Protein AF-A0A1E2RZ45-F1 (afdb_monomer)

Foldseek 3Di:
DDDPDAQKFKFKDWLDDDDDLVVVCVQAAAPVLSVVLVPDPHSSLSVQQLVRQLRRVCSRVVCGPVDRNHPPPPVVQWADPDPAWTDHDQKTKGWDDDPTMIMIMIIGDDPDPPPQVCVVVVVPDDPVVCVVPPDDPPRPPPPPPPDPPDD

Sequence (151 aa):
MLSTFGPCGIDIETHRLNRPLASALLRSMTADEQREIERASDPYTAFINRWVLKEAYSKVSGLGLAEPFGELCTKREIEWRNDEFGHLRKVNIWRRNSPDHAIAMCATGWPGAQWCRGAEELSQTRLGDLAVSGFEFVGAFAAAEPQRATA

pLDDT: mean 70.42, std 23.01, range [29.39, 95.56]

Nearest PDB structures (foldseek):
  2wat-assembly2_E  TM=7.165E-01  e=6.469E-06  Saccharomyces cerevisiae
  5vcb-assembly3_O  TM=6.706E-01  e=5.932E-05  Escherichia coli K-12
  5xu7-assembly1_C  TM=6.453E-01  e=1.439E-04  Escherichia coli K-12
  5xum-assembly1_A  TM=6.831E-01  e=9.617E-04  Thermotoga maritima MSB8
  7e2d-assembly1_D  TM=3.853E-01  e=2.175E+00  Saccharomyces cerevisiae S288C

Organism: NCBI:txid1177755

Structure (mmCIF, N/CA/C/O backbone):
data_AF-A0A1E2RZ45-F1
#
_entry.id   AF-A0A1E2RZ45-F1
#
loop_
_atom_site.group_PDB
_atom_site.id
_atom_site.type_symbol
_atom_site.label_atom_id
_atom_site.label_alt_id
_atom_site.label_comp_id
_atom_site.label_asym_id
_atom_site.label_entity_id
_atom_site.label_seq_id
_atom_site.pdbx_PDB_ins_code
_atom_site.Cartn_x
_atom_site.Cartn_y
_atom_site.Cartn_z
_atom_site.occupancy
_atom_site.B_iso_or_equiv
_atom_site.auth_seq_id
_atom_site.auth_comp_id
_atom_site.auth_asym_id
_atom_site.auth_atom_id
_atom_site.pdbx_PDB_model_num
ATOM 1 N N . MET A 1 1 ? 2.285 -2.655 -34.121 1.00 32.97 1 MET A N 1
ATOM 2 C CA . MET A 1 1 ? 3.558 -2.609 -33.371 1.00 32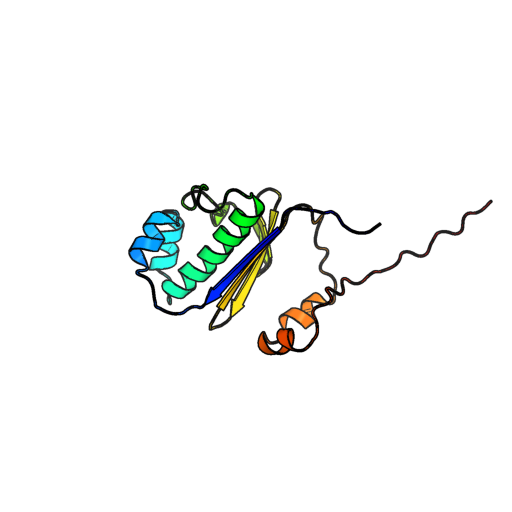.97 1 MET A CA 1
ATOM 3 C C . MET A 1 1 ? 3.203 -2.826 -31.906 1.00 32.97 1 MET A C 1
ATOM 5 O O . MET A 1 1 ? 2.493 -1.998 -31.353 1.00 32.97 1 MET A O 1
ATOM 9 N N . LEU A 1 2 ? 3.536 -3.995 -31.354 1.00 42.03 2 LEU A N 1
ATOM 10 C CA . LEU A 1 2 ? 3.216 -4.410 -29.983 1.00 42.03 2 LEU A CA 1
ATOM 11 C C . LEU A 1 2 ? 4.430 -4.218 -29.061 1.00 42.03 2 LEU A C 1
ATOM 13 O O . LEU A 1 2 ? 5.565 -4.309 -29.516 1.00 42.03 2 LEU A O 1
ATOM 17 N N . SER A 1 3 ? 4.098 -4.015 -27.785 1.00 44.56 3 SER A N 1
ATOM 18 C CA . SER A 1 3 ? 4.903 -3.914 -26.561 1.00 44.56 3 SER A CA 1
ATOM 19 C C . SER A 1 3 ? 5.743 -2.651 -26.354 1.00 44.56 3 SER A C 1
ATOM 21 O O . SER A 1 3 ? 6.913 -2.570 -26.724 1.00 44.56 3 SER A O 1
ATOM 23 N N . THR A 1 4 ? 5.188 -1.708 -25.594 1.00 53.97 4 THR A N 1
ATOM 24 C CA . THR A 1 4 ? 6.008 -0.963 -24.640 1.00 53.97 4 THR A CA 1
ATOM 25 C C . THR A 1 4 ? 6.448 -1.931 -23.539 1.00 53.97 4 THR A C 1
ATOM 27 O O . THR A 1 4 ? 5.648 -2.368 -22.717 1.00 53.97 4 THR A O 1
ATOM 30 N N . PHE A 1 5 ? 7.725 -2.316 -23.553 1.00 59.66 5 PHE A N 1
ATOM 31 C CA . PHE A 1 5 ? 8.363 -2.976 -22.417 1.00 59.66 5 PHE A CA 1
ATOM 32 C C . PHE A 1 5 ? 8.565 -1.938 -21.312 1.00 59.66 5 PHE A C 1
ATOM 34 O O . PHE A 1 5 ? 9.093 -0.855 -21.564 1.00 59.66 5 PHE A O 1
ATOM 41 N N . GLY A 1 6 ? 8.156 -2.261 -20.092 1.00 68.38 6 GLY A N 1
ATOM 42 C CA . GLY A 1 6 ? 8.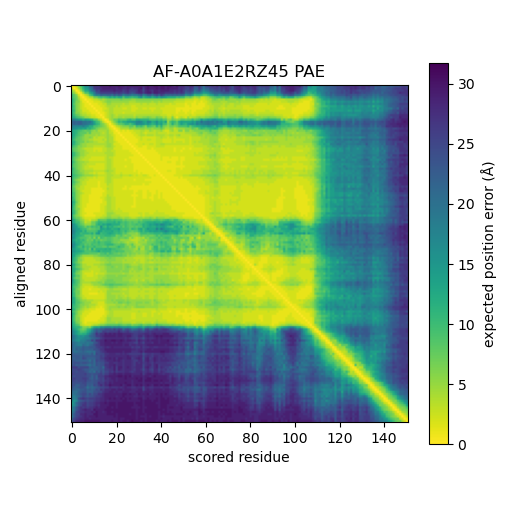384 -1.420 -18.926 1.00 68.38 6 GLY A CA 1
ATOM 43 C C . GLY A 1 6 ? 8.473 -2.280 -17.670 1.00 68.38 6 GLY A C 1
ATOM 44 O O . GLY A 1 6 ? 7.801 -3.313 -17.608 1.00 68.38 6 GLY A O 1
ATOM 45 N N . PRO A 1 7 ? 9.294 -1.898 -16.675 1.00 82.56 7 PRO A N 1
ATOM 46 C CA . PRO A 1 7 ? 9.269 -2.527 -15.363 1.00 82.56 7 PRO A CA 1
ATOM 47 C C . PRO A 1 7 ? 7.844 -2.673 -14.824 1.00 82.56 7 PRO A C 1
ATOM 49 O O . PRO A 1 7 ? 7.057 -1.717 -14.857 1.00 82.56 7 PRO A O 1
ATOM 52 N N . CYS A 1 8 ? 7.541 -3.872 -14.330 1.00 87.19 8 CYS A N 1
ATOM 53 C CA . CYS A 1 8 ? 6.301 -4.203 -13.647 1.00 87.19 8 CYS A CA 1
ATOM 54 C C . CYS A 1 8 ? 6.605 -4.887 -12.311 1.00 87.19 8 CYS A C 1
ATOM 56 O O . CYS A 1 8 ? 7.639 -5.533 -12.149 1.00 87.19 8 CYS A O 1
ATOM 58 N N . GLY A 1 9 ? 5.701 -4.723 -11.355 1.00 89.56 9 GLY A N 1
ATOM 59 C CA . GLY A 1 9 ? 5.785 -5.306 -10.028 1.00 89.56 9 GLY A CA 1
ATOM 60 C C . GLY A 1 9 ? 4.408 -5.777 -9.602 1.00 89.56 9 GLY A C 1
ATOM 61 O O . GLY A 1 9 ? 3.430 -5.052 -9.764 1.00 89.56 9 GLY A O 1
ATOM 62 N N . ILE A 1 10 ? 4.328 -7.006 -9.099 1.00 91.50 10 ILE A N 1
ATOM 63 C CA . ILE A 1 10 ? 3.085 -7.627 -8.637 1.00 91.50 10 ILE A CA 1
ATOM 64 C C . ILE A 1 10 ? 3.314 -8.135 -7.220 1.00 91.50 10 ILE A C 1
ATOM 66 O O . ILE A 1 10 ? 4.366 -8.714 -6.920 1.00 91.50 10 ILE A O 1
ATOM 70 N N . ASP A 1 11 ? 2.331 -7.923 -6.357 1.00 93.12 11 ASP A N 1
ATOM 71 C CA . ASP A 1 11 ? 2.320 -8.458 -5.004 1.00 93.12 11 ASP A CA 1
ATOM 72 C C . ASP A 1 11 ? 0.933 -8.966 -4.616 1.00 93.12 11 ASP A C 1
ATOM 74 O O . ASP A 1 11 ? -0.078 -8.370 -4.993 1.00 93.12 11 ASP A O 1
ATOM 78 N N . ILE A 1 12 ? 0.896 -10.080 -3.886 1.00 93.69 12 ILE A N 1
ATOM 79 C CA . ILE A 1 12 ? -0.324 -10.704 -3.378 1.00 93.69 12 ILE A CA 1
ATOM 80 C C . ILE A 1 12 ? -0.073 -11.206 -1.962 1.00 93.69 12 ILE A C 1
ATOM 82 O O . ILE A 1 12 ? 0.915 -11.892 -1.710 1.00 93.69 12 ILE A O 1
ATOM 86 N N . GLU A 1 13 ? -0.997 -10.911 -1.055 1.00 92.38 13 GLU A N 1
ATOM 87 C CA . GLU A 1 13 ? -0.901 -11.325 0.341 1.00 92.38 13 GLU A CA 1
ATOM 88 C C . GLU A 1 13 ? -2.242 -11.822 0.871 1.00 92.38 13 GLU A C 1
ATOM 90 O O . GLU A 1 13 ? -3.307 -11.334 0.491 1.00 92.38 13 GLU A O 1
ATOM 95 N N . THR A 1 14 ? -2.183 -12.797 1.779 1.00 90.06 14 THR A N 1
ATOM 96 C CA . THR A 1 14 ? -3.367 -13.315 2.480 1.00 90.06 14 THR A CA 1
ATOM 97 C C . THR A 1 14 ? -3.684 -12.487 3.723 1.00 90.06 14 THR A C 1
ATOM 99 O O . THR A 1 14 ? -2.773 -12.122 4.464 1.00 90.06 14 THR A O 1
ATOM 102 N N . HIS A 1 15 ? -4.961 -12.315 4.062 1.00 84.44 15 HIS A N 1
ATOM 103 C CA . HIS A 1 15 ? -5.412 -11.661 5.302 1.00 84.44 15 HIS A CA 1
ATOM 104 C C . HIS A 1 15 ? -5.232 -12.524 6.571 1.00 84.44 15 HIS A C 1
ATOM 106 O O . HIS A 1 15 ? -5.969 -12.390 7.546 1.00 84.44 15 HIS A O 1
ATOM 112 N N . ARG A 1 16 ? -4.254 -13.440 6.601 1.00 76.69 16 ARG A N 1
ATOM 113 C CA . ARG A 1 16 ? -4.054 -14.359 7.732 1.00 76.69 16 ARG A CA 1
ATOM 114 C C . ARG A 1 16 ? -3.265 -13.704 8.868 1.00 76.69 16 ARG A C 1
ATOM 116 O O . ARG A 1 16 ? -2.123 -13.294 8.689 1.00 76.69 16 ARG A O 1
ATOM 123 N N . LEU A 1 17 ? -3.855 -13.699 10.063 1.00 61.53 17 LEU A N 1
ATOM 124 C CA . LEU A 1 17 ? -3.327 -13.127 11.309 1.00 61.53 17 LEU A CA 1
ATOM 125 C C . LEU A 1 17 ? -2.096 -13.870 11.856 1.00 61.53 17 LEU A C 1
ATOM 127 O O . LEU A 1 17 ? -2.187 -14.576 12.854 1.00 61.53 17 LEU A O 1
ATOM 131 N N . ASN A 1 18 ? -0.925 -13.692 11.243 1.00 65.75 18 ASN A N 1
ATOM 132 C CA . ASN A 1 18 ? 0.284 -14.402 11.686 1.00 65.75 18 ASN A CA 1
ATOM 133 C C . ASN A 1 18 ? 1.455 -13.483 12.075 1.00 65.75 18 ASN A C 1
ATOM 135 O O . ASN A 1 18 ? 2.518 -13.983 12.442 1.00 65.75 18 ASN A O 1
ATOM 139 N N . ARG A 1 19 ? 1.312 -12.149 11.997 1.00 68.12 19 ARG A N 1
ATOM 140 C CA . ARG A 1 19 ? 2.406 -11.204 12.303 1.00 68.12 19 ARG A CA 1
ATOM 141 C C . ARG A 1 19 ? 1.978 -10.068 13.240 1.00 68.12 19 ARG A C 1
ATOM 143 O O . ARG A 1 19 ? 0.859 -9.576 13.106 1.00 68.12 19 ARG A O 1
ATOM 150 N N . PRO A 1 20 ? 2.864 -9.590 14.140 1.00 81.81 20 PRO A N 1
ATOM 151 C CA . PRO A 1 20 ? 2.568 -8.449 15.006 1.00 81.81 20 PRO A CA 1
ATOM 152 C C . PRO A 1 20 ? 2.376 -7.153 14.203 1.00 81.81 20 PRO A C 1
ATOM 154 O O . PRO A 1 20 ? 3.353 -6.543 13.750 1.00 81.81 20 PRO A O 1
ATOM 157 N N . LEU A 1 21 ? 1.117 -6.722 14.068 1.00 84.44 21 LEU A N 1
ATOM 158 C CA . LEU A 1 21 ? 0.709 -5.573 13.253 1.00 84.44 21 LEU A CA 1
ATOM 159 C C . LEU A 1 21 ? 1.414 -4.272 13.664 1.00 84.44 21 LEU A C 1
ATOM 161 O O . LEU A 1 21 ? 1.979 -3.595 12.811 1.00 84.44 21 LEU A O 1
ATOM 165 N N . ALA A 1 22 ? 1.472 -3.962 14.963 1.00 84.38 22 ALA A N 1
ATOM 166 C CA . ALA A 1 22 ? 2.063 -2.716 15.465 1.00 84.38 22 ALA A CA 1
ATOM 167 C C . ALA A 1 22 ? 3.517 -2.510 14.997 1.00 84.38 22 ALA A C 1
ATOM 169 O O . ALA A 1 22 ? 3.895 -1.434 14.541 1.00 84.38 22 ALA A O 1
ATOM 170 N N . SER A 1 23 ? 4.333 -3.568 15.040 1.00 84.81 23 SER A N 1
ATOM 171 C CA . SER A 1 23 ? 5.730 -3.488 14.600 1.00 84.81 23 SER A CA 1
ATOM 172 C C . SER A 1 23 ? 5.862 -3.326 13.081 1.00 84.81 23 SER A C 1
ATOM 174 O O . SER A 1 23 ? 6.799 -2.687 12.609 1.00 84.81 23 SER A O 1
ATOM 176 N N . ALA A 1 24 ? 4.937 -3.907 12.312 1.00 85.81 24 ALA A N 1
ATOM 177 C CA . ALA A 1 24 ? 4.919 -3.787 10.861 1.00 85.81 24 ALA A CA 1
ATOM 178 C C . ALA A 1 24 ? 4.502 -2.373 10.436 1.00 85.81 24 ALA A C 1
ATOM 180 O O . ALA A 1 24 ? 5.173 -1.775 9.597 1.00 85.81 24 ALA A O 1
ATOM 181 N N . LEU A 1 25 ? 3.471 -1.814 11.078 1.00 87.00 25 LEU A N 1
ATOM 182 C CA . LEU A 1 25 ? 3.005 -0.444 10.866 1.00 87.00 25 LEU A CA 1
ATOM 183 C C . LEU A 1 25 ? 4.130 0.575 11.054 1.00 87.00 25 LEU A C 1
ATOM 185 O O . LEU A 1 25 ? 4.416 1.339 10.135 1.00 87.00 25 LEU A O 1
ATOM 189 N N . LEU A 1 26 ? 4.828 0.516 12.192 1.00 86.56 26 LEU A N 1
ATOM 190 C CA . LEU A 1 26 ? 5.915 1.447 12.509 1.00 86.56 26 LEU A CA 1
ATOM 191 C C . LEU A 1 26 ? 7.050 1.438 11.475 1.00 86.56 26 LEU A C 1
ATOM 193 O O . LEU A 1 26 ? 7.671 2.471 11.246 1.00 86.56 26 LEU A O 1
ATOM 197 N N . ARG A 1 27 ? 7.337 0.286 10.854 1.00 85.69 27 ARG A N 1
ATOM 198 C CA . ARG A 1 27 ? 8.446 0.143 9.896 1.00 85.69 27 ARG A CA 1
ATOM 199 C C . ARG A 1 27 ? 8.077 0.463 8.449 1.00 85.69 27 ARG A C 1
ATOM 201 O O . ARG A 1 27 ? 8.978 0.693 7.652 1.00 85.69 27 ARG A O 1
ATOM 208 N N . SER A 1 28 ? 6.795 0.411 8.088 1.00 88.00 28 SER A N 1
ATOM 209 C CA . SER A 1 28 ? 6.377 0.384 6.674 1.00 88.00 28 SER A CA 1
ATOM 210 C C . SER A 1 28 ? 5.318 1.413 6.285 1.00 88.00 28 SER A C 1
ATOM 212 O O . SER A 1 28 ? 5.053 1.594 5.097 1.00 88.00 28 SER A O 1
ATOM 214 N N . MET A 1 29 ? 4.722 2.104 7.257 1.00 91.50 29 MET A N 1
ATOM 215 C CA . MET A 1 29 ? 3.625 3.042 7.029 1.00 91.50 29 MET A CA 1
ATOM 216 C C . MET A 1 29 ? 3.996 4.444 7.515 1.00 91.50 29 MET A C 1
ATOM 218 O O . MET A 1 29 ? 4.632 4.602 8.556 1.00 91.50 29 MET A O 1
ATOM 222 N N . THR A 1 30 ? 3.548 5.471 6.793 1.00 90.56 30 THR A N 1
ATOM 223 C CA . THR A 1 30 ? 3.555 6.864 7.275 1.00 90.56 30 THR A CA 1
ATOM 224 C C . THR A 1 30 ? 2.693 7.016 8.529 1.00 90.56 30 THR A C 1
ATOM 226 O O . THR A 1 30 ? 1.767 6.241 8.752 1.00 90.56 30 THR A O 1
ATOM 229 N N . ALA A 1 31 ? 2.901 8.079 9.311 1.00 89.81 31 ALA A N 1
ATOM 230 C CA . ALA A 1 31 ? 2.035 8.390 10.454 1.00 89.81 31 ALA A CA 1
ATOM 231 C C . ALA A 1 31 ? 0.551 8.578 10.063 1.00 89.81 31 ALA A C 1
ATOM 233 O O . ALA A 1 31 ? -0.343 8.248 10.842 1.00 89.81 31 ALA A O 1
ATOM 234 N N . ASP A 1 32 ? 0.272 9.094 8.861 1.00 90.31 32 ASP A N 1
ATOM 235 C CA . ASP A 1 32 ? -1.097 9.204 8.339 1.00 90.31 32 ASP A CA 1
ATOM 236 C C . ASP A 1 32 ? -1.694 7.817 8.062 1.00 90.31 32 ASP A C 1
ATOM 238 O O . ASP A 1 32 ? -2.794 7.526 8.523 1.00 90.31 32 ASP A O 1
ATOM 242 N N . GLU A 1 33 ? -0.954 6.937 7.382 1.00 92.81 33 GLU A N 1
ATOM 243 C CA . GLU A 1 33 ? -1.385 5.561 7.102 1.00 92.81 33 GLU A CA 1
ATOM 244 C C . GLU A 1 33 ? -1.578 4.741 8.378 1.00 92.81 33 GLU A C 1
ATOM 246 O O . GLU A 1 33 ? -2.568 4.024 8.485 1.00 92.81 33 GLU A O 1
ATOM 251 N N . GLN A 1 34 ? -0.680 4.876 9.357 1.00 92.94 34 GLN A N 1
ATOM 252 C CA . GLN A 1 34 ? -0.810 4.220 10.660 1.00 92.94 34 GLN A CA 1
ATOM 253 C C . GLN A 1 34 ? -2.138 4.600 11.322 1.00 92.94 34 GLN A C 1
ATOM 255 O O . GLN A 1 34 ? -2.926 3.720 11.659 1.00 92.94 34 GLN A O 1
ATOM 260 N N . ARG A 1 35 ? -2.448 5.902 11.401 1.00 92.69 35 ARG A N 1
ATOM 261 C CA . ARG A 1 35 ? -3.708 6.389 11.983 1.00 92.69 35 ARG A CA 1
ATOM 262 C C . ARG A 1 35 ? -4.945 5.928 11.218 1.00 92.69 35 ARG A C 1
ATOM 264 O O . ARG A 1 35 ? -5.972 5.667 11.837 1.00 92.69 35 ARG A O 1
ATOM 271 N N . GLU A 1 36 ? -4.886 5.880 9.888 1.00 92.31 36 GLU A N 1
ATOM 272 C CA . GLU A 1 36 ? -5.997 5.376 9.071 1.00 92.31 36 GLU A CA 1
ATOM 273 C C . GLU A 1 36 ? -6.234 3.882 9.318 1.00 92.31 36 GLU A C 1
ATOM 275 O O . GLU A 1 36 ? -7.376 3.467 9.508 1.00 92.31 36 GLU A O 1
ATOM 280 N N . ILE A 1 37 ? -5.160 3.090 9.359 1.00 93.56 37 ILE A N 1
ATOM 281 C CA . ILE A 1 37 ? -5.224 1.645 9.574 1.00 93.56 37 ILE A CA 1
ATOM 282 C C . ILE A 1 37 ? -5.723 1.321 10.987 1.00 93.56 37 ILE A C 1
ATOM 284 O O . ILE A 1 37 ? -6.616 0.495 11.142 1.00 93.56 37 ILE A O 1
ATOM 288 N N . GLU A 1 38 ? -5.209 1.999 12.013 1.00 93.88 38 GLU A N 1
ATOM 289 C CA . GLU A 1 38 ? -5.625 1.806 13.410 1.00 93.88 38 GLU A CA 1
ATOM 290 C C . GLU A 1 38 ? -7.108 2.124 13.647 1.00 93.88 38 GLU A C 1
ATOM 292 O O . GLU A 1 38 ? -7.723 1.563 14.551 1.00 93.88 38 GLU A O 1
ATOM 297 N N . ARG A 1 39 ? -7.693 3.018 12.840 1.00 95.56 39 ARG A N 1
ATOM 298 C CA . ARG A 1 39 ? -9.111 3.405 12.919 1.00 95.56 39 ARG A CA 1
ATOM 299 C C . ARG A 1 39 ? -10.030 2.553 12.045 1.00 95.56 39 ARG A C 1
ATOM 301 O O . ARG A 1 39 ? -11.246 2.736 12.108 1.00 95.56 39 ARG A O 1
ATOM 308 N N . ALA A 1 40 ? -9.482 1.680 11.203 1.00 94.06 40 ALA A N 1
ATOM 309 C CA . ALA A 1 40 ? -10.282 0.817 10.348 1.00 94.06 40 ALA A CA 1
ATOM 310 C C . ALA A 1 40 ? -11.052 -0.219 11.182 1.00 94.06 40 ALA A C 1
ATOM 312 O O . ALA A 1 40 ? -10.602 -0.643 12.243 1.00 94.06 40 ALA A O 1
ATOM 313 N N . SER A 1 41 ? -12.201 -0.670 10.672 1.00 94.00 41 SER A N 1
ATOM 314 C CA . SER A 1 41 ? -12.976 -1.755 11.293 1.00 94.00 41 SER A CA 1
ATOM 315 C C . SER A 1 41 ? -12.185 -3.062 11.379 1.00 94.00 41 SER A C 1
ATOM 317 O O . SER A 1 41 ? -12.373 -3.840 12.308 1.00 94.00 41 SER A O 1
ATOM 319 N N . ASP A 1 42 ? -11.300 -3.281 10.405 1.00 92.19 42 ASP A N 1
ATOM 320 C CA . ASP A 1 42 ? -10.327 -4.366 10.379 1.00 92.19 42 ASP A CA 1
ATOM 321 C C . ASP A 1 42 ? -8.936 -3.791 10.048 1.00 92.19 42 ASP A C 1
ATOM 323 O O . ASP A 1 42 ? -8.586 -3.624 8.871 1.00 92.19 42 ASP A O 1
ATOM 327 N N . PRO A 1 43 ? -8.140 -3.452 11.080 1.00 92.25 43 PRO A N 1
ATOM 328 C CA . PRO A 1 43 ? -6.805 -2.892 10.901 1.00 92.25 43 PRO A CA 1
ATOM 329 C C . PRO A 1 43 ? -5.838 -3.825 10.168 1.00 92.25 43 PRO A C 1
ATOM 331 O O . PRO A 1 43 ? -4.957 -3.358 9.449 1.00 92.25 43 PRO A O 1
ATOM 334 N N . TYR A 1 44 ? -5.978 -5.144 10.320 1.00 91.25 44 TYR A N 1
ATOM 335 C CA . TYR A 1 44 ? -5.060 -6.077 9.673 1.00 91.25 44 TYR A CA 1
ATOM 336 C C . TYR A 1 44 ? -5.309 -6.121 8.166 1.00 91.25 44 TYR A C 1
ATOM 338 O O . TYR A 1 44 ? -4.378 -5.955 7.378 1.00 91.25 44 TYR A O 1
ATOM 346 N N . THR A 1 45 ? -6.571 -6.244 7.759 1.00 91.88 45 THR A N 1
ATOM 347 C CA . THR A 1 45 ? -6.954 -6.176 6.343 1.00 91.88 45 THR A CA 1
ATOM 348 C C . THR A 1 45 ? -6.595 -4.819 5.734 1.00 91.88 45 THR A C 1
ATOM 350 O O . THR A 1 45 ? -6.032 -4.755 4.642 1.00 91.88 45 THR A O 1
ATOM 353 N N . ALA A 1 46 ? -6.835 -3.714 6.450 1.00 92.38 46 ALA A N 1
ATOM 354 C CA . ALA A 1 46 ? -6.441 -2.380 5.991 1.00 92.38 46 ALA A CA 1
ATOM 355 C C . ALA A 1 46 ? -4.920 -2.250 5.788 1.00 92.38 46 ALA A C 1
ATOM 357 O O . ALA A 1 46 ? -4.478 -1.643 4.808 1.00 92.38 46 ALA A O 1
ATOM 358 N N . PHE A 1 47 ? -4.123 -2.853 6.675 1.00 92.81 47 PHE A N 1
ATOM 359 C CA . PHE A 1 47 ? -2.675 -2.936 6.525 1.00 92.81 47 PHE A CA 1
ATOM 360 C C . PHE A 1 47 ? -2.271 -3.730 5.286 1.00 92.81 47 PHE A C 1
ATOM 362 O O . PHE A 1 47 ? -1.514 -3.203 4.475 1.00 92.81 47 PHE A O 1
ATOM 369 N N . ILE A 1 48 ? -2.790 -4.949 5.108 1.00 93.44 48 ILE A N 1
ATOM 370 C CA . ILE A 1 48 ? -2.435 -5.804 3.967 1.00 93.44 48 ILE A CA 1
ATOM 371 C C . ILE A 1 48 ? -2.800 -5.128 2.639 1.00 93.44 48 ILE A C 1
ATOM 373 O O . ILE A 1 48 ? -1.963 -5.053 1.742 1.00 93.44 48 ILE A O 1
ATOM 377 N N . ASN A 1 49 ? -3.980 -4.507 2.552 1.00 91.88 49 ASN A N 1
ATOM 378 C CA . ASN A 1 49 ? -4.404 -3.738 1.377 1.00 91.88 49 ASN A CA 1
ATOM 379 C C . ASN A 1 49 ? -3.432 -2.602 1.018 1.00 91.88 49 ASN A C 1
ATOM 381 O O . ASN A 1 49 ? -3.269 -2.265 -0.156 1.00 91.88 49 ASN A O 1
ATOM 385 N N . ARG A 1 50 ? -2.798 -1.971 2.015 1.00 92.19 50 ARG A N 1
ATOM 386 C CA . ARG A 1 50 ? -1.778 -0.941 1.778 1.00 92.19 50 ARG A CA 1
ATOM 387 C C . ARG A 1 50 ? -0.406 -1.542 1.486 1.00 92.19 50 ARG A C 1
ATOM 389 O O . ARG A 1 50 ? 0.332 -0.992 0.674 1.00 92.19 50 ARG A O 1
ATOM 396 N N . TRP A 1 51 ? -0.067 -2.633 2.157 1.00 92.00 51 TRP A N 1
ATOM 397 C CA . TRP A 1 51 ? 1.209 -3.320 2.035 1.00 92.00 51 TRP A CA 1
ATOM 398 C C . TRP A 1 51 ? 1.456 -3.788 0.601 1.00 92.00 51 TRP A C 1
ATOM 400 O O . TRP A 1 51 ? 2.468 -3.407 0.015 1.00 92.00 51 TRP A O 1
ATOM 410 N N . VAL A 1 52 ? 0.487 -4.486 -0.001 1.00 92.06 52 VAL A N 1
ATOM 411 C CA . VAL A 1 52 ? 0.631 -5.014 -1.368 1.00 92.06 52 VAL A CA 1
ATOM 412 C C . VAL A 1 52 ? 0.879 -3.906 -2.395 1.00 92.06 52 VAL A C 1
ATOM 414 O O . VAL A 1 52 ? 1.657 -4.081 -3.327 1.00 92.06 52 VAL A O 1
ATOM 417 N N . LEU A 1 53 ? 0.290 -2.718 -2.200 1.00 91.50 53 LEU A N 1
ATOM 418 C CA . LEU A 1 53 ? 0.529 -1.552 -3.058 1.00 91.50 53 LEU A CA 1
ATOM 419 C C . LEU A 1 53 ? 1.985 -1.071 -2.983 1.00 91.50 53 LEU A C 1
ATOM 421 O O . LEU A 1 53 ? 2.595 -0.795 -4.016 1.00 91.50 53 LEU A O 1
ATOM 425 N N . LYS A 1 54 ? 2.535 -0.967 -1.766 1.00 91.25 54 LYS A N 1
ATOM 426 C CA . LYS A 1 54 ? 3.920 -0.527 -1.540 1.00 91.25 54 LYS A CA 1
ATOM 427 C C . LYS A 1 54 ? 4.917 -1.544 -2.097 1.00 91.25 54 LYS A C 1
ATOM 429 O O . LYS A 1 54 ? 5.839 -1.148 -2.801 1.00 91.25 54 LYS A O 1
ATOM 434 N N . GLU A 1 55 ? 4.689 -2.834 -1.864 1.00 91.56 55 GLU A N 1
ATOM 435 C CA . GLU A 1 55 ? 5.513 -3.919 -2.413 1.00 91.56 55 GLU A CA 1
ATOM 436 C C . GLU A 1 55 ? 5.473 -3.957 -3.945 1.00 91.56 55 GLU A C 1
ATOM 438 O O . GLU A 1 55 ? 6.518 -3.985 -4.597 1.00 91.56 55 GLU A O 1
ATOM 443 N N . ALA A 1 56 ? 4.280 -3.891 -4.546 1.00 90.94 56 ALA A N 1
ATOM 444 C CA . ALA A 1 56 ? 4.138 -3.874 -5.999 1.00 90.94 56 ALA A CA 1
ATOM 445 C C . ALA A 1 56 ? 4.873 -2.676 -6.621 1.00 90.94 56 ALA A C 1
ATOM 447 O O . ALA A 1 56 ? 5.569 -2.830 -7.624 1.00 90.94 56 ALA A O 1
ATOM 448 N N . TYR A 1 57 ? 4.772 -1.491 -6.014 1.00 89.12 57 TYR A N 1
ATOM 449 C CA . TYR A 1 57 ? 5.509 -0.312 -6.468 1.00 89.12 57 TYR A CA 1
ATOM 450 C C . TYR A 1 57 ? 7.028 -0.463 -6.293 1.00 89.12 57 TYR A C 1
ATOM 452 O O . TYR A 1 57 ? 7.781 -0.158 -7.216 1.00 89.12 57 TYR A O 1
ATOM 460 N N . SER A 1 58 ? 7.484 -0.992 -5.158 1.00 88.81 58 SER A N 1
ATOM 461 C CA . SER A 1 58 ? 8.912 -1.199 -4.891 1.00 88.81 58 SER A CA 1
ATOM 462 C C . SER A 1 58 ? 9.560 -2.216 -5.839 1.00 88.81 58 SER A C 1
ATOM 464 O O . SER A 1 58 ? 10.715 -2.089 -6.254 1.00 88.81 58 SER A O 1
ATOM 466 N N . LYS A 1 59 ? 8.785 -3.213 -6.278 1.00 87.94 59 LYS A N 1
ATOM 467 C CA . LYS A 1 59 ? 9.200 -4.162 -7.319 1.00 87.94 59 LYS A CA 1
ATOM 468 C C . LYS A 1 59 ? 9.368 -3.494 -8.687 1.00 87.94 59 LYS A C 1
ATOM 470 O O . LYS A 1 59 ? 10.240 -3.903 -9.446 1.00 87.94 59 LYS A O 1
ATOM 475 N N . VAL A 1 60 ? 8.594 -2.446 -8.992 1.00 85.31 60 VAL A N 1
ATOM 476 C CA . VAL A 1 60 ? 8.760 -1.657 -10.229 1.00 85.31 60 VAL A CA 1
ATOM 477 C C . VAL A 1 60 ? 10.046 -0.839 -10.216 1.00 85.31 60 VAL A C 1
ATOM 479 O O . VAL A 1 60 ? 10.695 -0.728 -11.255 1.00 85.31 60 VAL A O 1
ATOM 482 N N . SER A 1 61 ? 10.420 -0.254 -9.075 1.00 74.62 61 SER A N 1
ATOM 483 C CA . SER A 1 61 ? 11.647 0.547 -8.970 1.00 74.62 61 SER A CA 1
ATOM 484 C C . SER A 1 61 ? 12.920 -0.304 -8.949 1.00 74.62 61 SER A C 1
ATOM 486 O O . SER A 1 61 ? 14.002 0.214 -9.225 1.00 74.62 61 SER A O 1
ATOM 488 N N . GLY A 1 62 ? 12.799 -1.605 -8.653 1.00 73.06 62 GLY A N 1
ATOM 489 C CA . GLY A 1 62 ? 13.916 -2.550 -8.584 1.00 73.06 62 GLY A CA 1
ATOM 490 C C . GLY A 1 62 ? 14.773 -2.407 -7.323 1.00 73.06 62 GLY A C 1
ATOM 491 O O . GLY A 1 62 ? 15.826 -3.032 -7.230 1.00 73.06 62 GLY A O 1
ATOM 492 N N . LEU A 1 63 ? 14.337 -1.590 -6.360 1.00 67.94 63 LEU A N 1
ATOM 493 C CA . LEU A 1 63 ? 15.074 -1.289 -5.131 1.00 67.94 63 LEU A CA 1
ATOM 494 C C . LEU A 1 63 ? 14.647 -2.177 -3.946 1.00 67.94 63 LEU A C 1
ATOM 496 O O . LEU A 1 63 ? 15.428 -2.372 -3.013 1.00 67.94 63 LEU A O 1
ATOM 500 N N . GLY A 1 64 ? 13.443 -2.760 -3.989 1.00 68.12 64 GLY A N 1
ATOM 501 C CA . GLY A 1 64 ? 12.933 -3.654 -2.944 1.00 68.12 64 GLY A CA 1
ATOM 502 C C . GLY A 1 64 ? 12.952 -3.016 -1.548 1.00 68.12 64 GLY A C 1
ATOM 503 O O . GLY A 1 64 ? 12.742 -1.817 -1.384 1.00 68.12 64 GLY A O 1
ATOM 504 N N . LEU A 1 65 ? 13.279 -3.802 -0.516 1.00 64.00 65 LEU A N 1
ATOM 505 C CA . LEU A 1 65 ? 13.304 -3.337 0.884 1.00 64.00 65 LEU A CA 1
ATOM 506 C C . LEU A 1 65 ? 14.342 -2.237 1.186 1.00 64.00 65 LEU A C 1
ATOM 508 O O . LEU A 1 65 ? 14.368 -1.729 2.305 1.00 64.00 65 LEU A O 1
ATOM 512 N N . ALA A 1 66 ? 15.210 -1.882 0.232 1.00 66.44 66 ALA A N 1
ATOM 513 C CA . ALA A 1 66 ? 16.098 -0.731 0.375 1.00 66.44 66 ALA A CA 1
ATOM 514 C C . ALA A 1 66 ? 15.347 0.606 0.246 1.00 66.44 66 ALA A C 1
ATOM 516 O O . ALA A 1 66 ? 15.898 1.653 0.586 1.00 66.44 66 ALA A O 1
ATOM 517 N N . GLU A 1 67 ? 14.102 0.593 -0.234 1.00 71.75 67 GLU A N 1
ATOM 518 C CA . GLU A 1 67 ? 13.283 1.792 -0.267 1.00 71.75 67 GLU A CA 1
ATOM 519 C C . GLU A 1 67 ? 12.712 2.160 1.111 1.00 71.75 67 GLU A C 1
ATOM 521 O O . GLU A 1 67 ? 12.300 1.287 1.880 1.00 71.75 67 GLU A O 1
ATOM 526 N N . PRO A 1 68 ? 12.598 3.461 1.431 1.00 75.06 68 PRO A N 1
ATOM 527 C CA . PRO A 1 68 ? 11.935 3.905 2.646 1.00 75.06 68 PRO A CA 1
ATOM 528 C C . PRO A 1 68 ? 10.416 3.745 2.492 1.00 75.06 68 PRO A C 1
ATOM 530 O O . PRO A 1 68 ? 9.709 4.674 2.110 1.00 75.06 68 PRO A O 1
ATOM 533 N N . PHE A 1 69 ? 9.879 2.564 2.814 1.00 78.44 69 PHE A N 1
ATOM 534 C CA . PHE A 1 69 ? 8.436 2.279 2.724 1.00 78.44 69 PHE A CA 1
ATOM 535 C C . PHE A 1 69 ? 7.585 3.290 3.510 1.00 78.44 69 PHE A C 1
ATOM 537 O O . PHE A 1 69 ? 6.465 3.596 3.104 1.00 78.44 69 PHE A O 1
ATOM 544 N N . GLY A 1 70 ? 8.125 3.862 4.592 1.00 74.88 70 GLY A N 1
ATOM 545 C CA . GLY A 1 70 ? 7.491 4.936 5.363 1.00 74.88 70 GLY A CA 1
ATOM 546 C C . GLY A 1 70 ? 7.310 6.261 4.610 1.00 74.88 70 GLY A C 1
ATOM 547 O O . GLY A 1 70 ? 6.633 7.138 5.128 1.00 74.88 70 GLY A O 1
ATOM 548 N N . GLU A 1 71 ? 7.865 6.408 3.408 1.00 75.31 71 GLU A N 1
ATOM 549 C 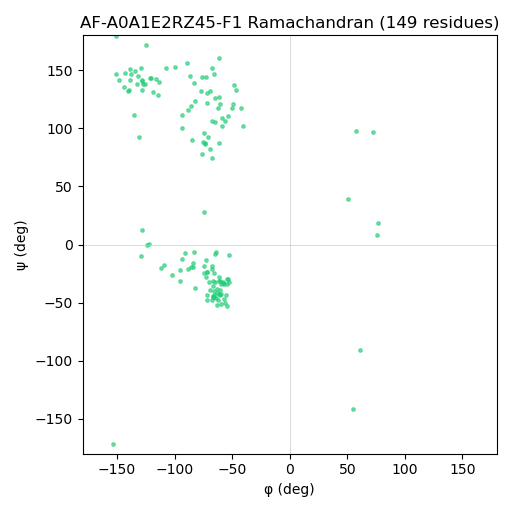CA . GLU A 1 71 ? 7.810 7.627 2.587 1.00 75.31 71 GLU A CA 1
ATOM 550 C C . GLU A 1 71 ? 7.224 7.375 1.186 1.00 75.31 71 GLU A C 1
ATOM 552 O O . GLU A 1 71 ? 7.101 8.300 0.386 1.00 75.31 71 GLU A O 1
ATOM 557 N N . LEU A 1 72 ? 6.849 6.128 0.875 1.00 74.56 72 LEU A N 1
ATOM 558 C CA . LEU A 1 72 ? 6.384 5.721 -0.451 1.00 74.56 72 LEU A CA 1
ATOM 559 C C . LEU A 1 72 ? 4.888 5.447 -0.523 1.00 74.56 72 LEU 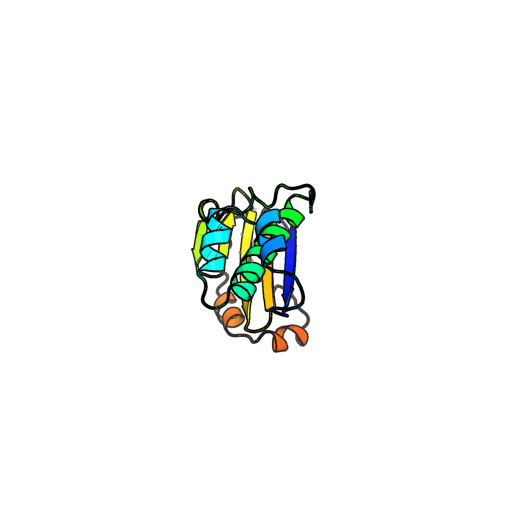A C 1
ATOM 561 O O . LEU A 1 72 ? 4.282 4.972 0.438 1.00 74.56 72 LEU A O 1
ATOM 565 N N . CYS A 1 73 ? 4.321 5.642 -1.718 1.00 72.31 73 CYS A N 1
ATOM 566 C CA . CYS A 1 73 ? 2.932 5.309 -2.055 1.00 72.31 73 CYS A CA 1
ATOM 567 C C . CYS A 1 73 ? 1.927 5.862 -1.043 1.00 72.31 73 CYS A C 1
ATOM 569 O O . CYS A 1 73 ? 0.951 5.194 -0.668 1.00 72.31 73 CYS A O 1
ATOM 571 N N . THR A 1 74 ? 2.184 7.080 -0.572 1.00 77.56 74 THR A N 1
ATOM 572 C CA . THR A 1 74 ? 1.283 7.714 0.376 1.00 77.56 74 THR A CA 1
ATOM 573 C C . THR A 1 74 ? -0.048 7.968 -0.322 1.00 77.56 74 THR A C 1
ATOM 575 O O . THR A 1 74 ? -0.108 8.239 -1.522 1.00 77.56 74 THR A O 1
ATOM 578 N N . LYS A 1 75 ? -1.153 7.879 0.419 1.00 74.19 75 LYS A N 1
ATOM 579 C CA . LYS A 1 75 ? -2.505 8.019 -0.148 1.00 74.19 75 LYS A CA 1
ATOM 580 C C . LYS A 1 75 ? -2.681 9.296 -0.973 1.00 74.19 75 LYS A C 1
ATOM 582 O O . LYS A 1 75 ? -3.442 9.296 -1.930 1.00 74.19 75 LYS A O 1
ATOM 587 N N . ARG A 1 76 ? -1.985 10.368 -0.584 1.00 77.69 76 ARG A N 1
ATOM 588 C CA . ARG A 1 76 ? -2.035 11.678 -1.244 1.00 77.69 76 ARG A CA 1
ATOM 589 C C . ARG A 1 76 ? -1.279 11.717 -2.569 1.00 77.69 76 ARG A C 1
ATOM 591 O O . ARG A 1 76 ? -1.592 12.563 -3.393 1.00 77.69 76 ARG A O 1
ATOM 598 N N . GLU A 1 77 ? -0.298 10.842 -2.765 1.00 82.25 77 GLU A N 1
ATOM 599 C CA . GLU A 1 77 ? 0.455 10.766 -4.019 1.00 82.25 77 GLU A CA 1
ATOM 600 C C . GLU A 1 77 ? -0.252 9.914 -5.081 1.00 82.25 77 GLU A C 1
ATOM 602 O O . GLU A 1 77 ? 0.086 10.020 -6.259 1.00 82.25 77 GLU A O 1
ATOM 607 N N . ILE A 1 78 ? -1.199 9.053 -4.682 1.00 86.50 78 ILE A N 1
ATOM 608 C CA . ILE A 1 78 ? -1.930 8.201 -5.623 1.00 86.50 78 ILE A CA 1
ATOM 609 C C . ILE A 1 78 ? -3.163 8.941 -6.141 1.00 86.50 78 ILE A C 1
ATOM 611 O O . ILE A 1 78 ? -4.123 9.197 -5.412 1.00 86.50 78 ILE A O 1
ATOM 615 N N . GLU A 1 79 ? -3.167 9.209 -7.439 1.00 87.19 79 GLU A N 1
ATOM 616 C CA . GLU A 1 79 ? -4.306 9.745 -8.170 1.00 87.19 79 GLU A CA 1
ATOM 617 C C . GLU A 1 79 ? -5.235 8.600 -8.594 1.00 87.19 79 GLU A C 1
ATOM 619 O O . GLU A 1 79 ? -5.084 8.010 -9.669 1.00 87.19 79 GLU A O 1
ATOM 624 N N . TRP A 1 80 ? -6.196 8.255 -7.737 1.00 85.25 80 TRP A N 1
ATOM 625 C CA . TRP A 1 80 ? -7.206 7.241 -8.047 1.00 85.25 80 TRP A CA 1
ATOM 626 C C . TRP A 1 80 ? -8.177 7.732 -9.126 1.00 85.25 80 TRP A C 1
ATOM 628 O O . TRP A 1 80 ? -8.712 8.838 -9.052 1.00 85.25 80 TRP A O 1
ATOM 638 N N . ARG A 1 81 ? -8.422 6.891 -10.132 1.00 81.75 81 ARG A N 1
ATOM 639 C CA . ARG A 1 81 ? -9.446 7.114 -11.167 1.00 81.75 81 ARG A CA 1
ATOM 640 C C . ARG A 1 81 ? -10.749 6.402 -10.824 1.00 81.75 81 ARG A C 1
ATOM 642 O O . ARG A 1 81 ? -11.817 6.871 -11.199 1.00 81.75 81 ARG A O 1
ATOM 649 N N . ASN A 1 82 ? -10.637 5.273 -10.135 1.00 83.56 82 ASN A N 1
ATOM 650 C CA . ASN A 1 82 ? -11.726 4.513 -9.536 1.00 83.56 82 ASN A CA 1
ATOM 651 C C . ASN A 1 82 ? -11.173 3.720 -8.334 1.00 83.56 82 ASN A C 1
ATOM 653 O O . ASN A 1 82 ? -10.021 3.916 -7.939 1.00 83.56 82 ASN A O 1
ATOM 657 N N . ASP A 1 83 ? -11.978 2.826 -7.762 1.00 80.31 83 ASP A N 1
ATOM 658 C CA . ASP A 1 83 ? -11.601 2.072 -6.563 1.00 80.31 83 ASP A CA 1
ATOM 659 C C . ASP A 1 83 ? -10.462 1.065 -6.777 1.00 80.31 83 ASP A C 1
ATOM 661 O O . ASP A 1 83 ? -9.797 0.698 -5.806 1.00 80.31 83 ASP A O 1
ATOM 665 N N . GLU A 1 84 ? -10.202 0.640 -8.012 1.00 84.31 84 GLU A N 1
ATOM 666 C CA . GLU A 1 84 ? -9.226 -0.403 -8.353 1.00 84.31 84 GLU A CA 1
ATOM 667 C C . GLU A 1 84 ? -8.013 0.132 -9.122 1.00 84.31 84 GLU A C 1
ATOM 669 O O . GLU A 1 84 ? -6.960 -0.499 -9.120 1.00 84.31 84 GLU A O 1
ATOM 674 N N . PHE A 1 85 ? -8.121 1.300 -9.756 1.00 83.81 85 PHE A N 1
ATOM 675 C CA . PHE A 1 85 ? -7.114 1.842 -10.660 1.00 83.81 85 PHE A CA 1
ATOM 676 C C . PHE A 1 85 ? -6.722 3.275 -10.306 1.00 83.81 85 PHE A C 1
ATOM 678 O O . PHE A 1 85 ? -7.569 4.160 -10.138 1.00 83.81 85 PHE A O 1
ATOM 685 N N . GLY A 1 86 ? -5.417 3.522 -10.274 1.00 86.69 86 GLY A N 1
ATOM 686 C CA . GLY A 1 86 ? -4.849 4.832 -10.005 1.00 86.69 86 GLY A CA 1
ATOM 687 C C . GLY A 1 86 ? -3.502 5.043 -10.675 1.00 86.69 86 GLY A C 1
ATOM 688 O O . GLY A 1 86 ? -2.966 4.176 -11.367 1.00 86.69 86 GLY A O 1
ATOM 689 N N . HIS A 1 87 ? -2.951 6.228 -10.460 1.00 85.06 87 HIS A N 1
ATOM 690 C CA . HIS A 1 87 ? -1.649 6.610 -10.974 1.00 85.06 87 HIS A CA 1
ATOM 691 C C . HIS A 1 87 ? -0.764 7.152 -9.856 1.00 85.06 87 HIS A C 1
ATOM 693 O O . HIS A 1 87 ? -1.228 7.891 -8.993 1.00 85.06 87 HIS A O 1
ATOM 699 N N . LEU A 1 88 ? 0.517 6.800 -9.889 1.00 84.94 88 LEU A N 1
ATOM 700 C CA . LEU A 1 88 ? 1.535 7.326 -8.991 1.00 84.94 88 LEU A CA 1
ATOM 701 C C . LEU A 1 88 ? 2.775 7.680 -9.809 1.00 84.94 88 LEU A C 1
ATOM 703 O O . LEU A 1 88 ? 3.485 6.810 -10.315 1.00 84.94 88 LEU A O 1
ATOM 707 N N . ARG A 1 89 ? 3.063 8.978 -9.914 1.00 83.19 89 ARG A N 1
ATOM 708 C CA . ARG A 1 89 ? 4.210 9.533 -10.655 1.00 83.19 89 ARG A CA 1
ATOM 709 C C . ARG A 1 89 ? 4.199 9.202 -12.154 1.00 83.19 89 ARG A C 1
ATOM 711 O O . ARG A 1 89 ? 3.703 9.996 -12.935 1.00 83.19 89 ARG A O 1
ATOM 718 N N . LYS A 1 90 ? 4.823 8.094 -12.566 1.00 80.25 90 LYS A N 1
ATOM 719 C CA . LYS A 1 90 ? 4.850 7.581 -13.956 1.00 80.25 90 LYS A CA 1
ATOM 720 C C . LYS A 1 90 ? 4.428 6.108 -14.022 1.00 80.25 90 LYS A C 1
ATOM 722 O O . LYS A 1 90 ? 4.655 5.434 -15.027 1.00 80.25 90 LYS A O 1
ATOM 727 N N . VAL A 1 91 ? 3.869 5.603 -12.926 1.00 84.00 91 VAL A N 1
ATOM 728 C CA . VAL A 1 91 ? 3.512 4.206 -12.709 1.00 84.00 91 VAL A CA 1
ATOM 729 C C . VAL A 1 91 ? 2.000 4.122 -12.603 1.00 84.00 91 VAL A C 1
ATOM 731 O O . VAL A 1 91 ? 1.373 4.847 -11.832 1.00 84.00 91 VAL A O 1
ATOM 734 N N . ASN A 1 92 ? 1.410 3.233 -13.387 1.00 86.69 92 ASN A N 1
ATOM 735 C CA . ASN A 1 92 ? 0.010 2.879 -13.231 1.00 86.69 92 ASN A CA 1
ATOM 736 C C . ASN A 1 92 ? -0.121 1.826 -12.137 1.00 86.69 92 ASN A C 1
ATOM 738 O O . ASN A 1 92 ? 0.708 0.918 -12.066 1.00 86.69 92 ASN A O 1
ATOM 742 N N . ILE A 1 93 ? -1.148 1.969 -11.305 1.00 87.44 93 ILE A N 1
ATOM 743 C CA . ILE A 1 93 ? -1.420 1.112 -10.156 1.00 87.44 93 ILE A CA 1
ATOM 744 C C . ILE A 1 93 ? -2.776 0.450 -10.354 1.00 87.44 93 ILE A C 1
ATOM 746 O O . ILE A 1 93 ? -3.774 1.126 -10.605 1.00 87.44 93 ILE A O 1
ATOM 750 N N . TRP A 1 94 ? -2.812 -0.861 -10.157 1.00 90.62 94 TRP A N 1
ATOM 751 C CA . TRP A 1 94 ? -4.023 -1.656 -10.042 1.00 90.62 94 TRP A CA 1
ATOM 752 C C . TRP A 1 94 ? -4.047 -2.338 -8.687 1.00 90.62 94 TRP A C 1
ATOM 754 O O . TRP A 1 94 ? -3.016 -2.803 -8.203 1.00 90.62 94 TRP A O 1
ATOM 764 N N . ARG A 1 95 ? -5.231 -2.441 -8.099 1.00 90.25 95 ARG A N 1
ATOM 765 C CA . ARG A 1 95 ? -5.476 -3.254 -6.916 1.00 90.25 95 ARG A CA 1
ATOM 766 C C . ARG A 1 95 ? -6.793 -3.987 -7.036 1.00 90.25 95 ARG A C 1
ATOM 768 O O . ARG A 1 95 ? -7.736 -3.480 -7.634 1.00 90.25 95 ARG A O 1
ATOM 775 N N . ARG A 1 96 ? -6.864 -5.142 -6.393 1.00 89.88 96 ARG A N 1
ATOM 776 C CA . ARG A 1 96 ? -8.116 -5.853 -6.171 1.00 89.88 96 ARG A CA 1
ATOM 777 C C . ARG A 1 96 ? -8.052 -6.521 -4.811 1.00 89.88 96 ARG A C 1
ATOM 779 O O . ARG A 1 96 ? -7.049 -7.135 -4.461 1.00 89.88 96 ARG A O 1
ATOM 786 N N . ASN A 1 97 ? -9.134 -6.403 -4.057 1.00 86.94 97 ASN A N 1
ATOM 787 C CA . ASN A 1 97 ? -9.240 -7.010 -2.739 1.00 86.94 97 ASN A CA 1
ATOM 788 C C . ASN A 1 97 ? -10.359 -8.048 -2.763 1.00 86.94 97 ASN A C 1
ATOM 790 O O . ASN A 1 97 ? -11.397 -7.863 -3.396 1.00 86.94 97 ASN A O 1
ATOM 794 N N . SER A 1 98 ? -10.136 -9.143 -2.057 1.00 85.19 98 SER A N 1
ATOM 795 C CA . SER A 1 98 ? -11.114 -10.188 -1.772 1.00 85.19 98 SER A CA 1
ATOM 796 C C . SER A 1 98 ? -11.198 -10.379 -0.254 1.00 85.19 98 SER A C 1
ATOM 798 O O . SER A 1 98 ? -10.370 -9.815 0.463 1.00 85.19 98 SER A O 1
ATOM 800 N N . PRO A 1 99 ? -12.151 -11.169 0.269 1.00 84.62 99 PRO A N 1
ATOM 801 C CA . PRO A 1 99 ? -12.211 -11.442 1.704 1.00 84.62 99 PRO A CA 1
ATOM 802 C C . PRO A 1 99 ? -10.899 -12.003 2.277 1.00 84.62 99 PRO A C 1
ATOM 804 O O . PRO A 1 99 ? -10.527 -11.653 3.392 1.00 84.62 99 PRO A O 1
ATOM 807 N N . ASP A 1 100 ? -10.166 -12.800 1.494 1.00 87.81 100 ASP A N 1
ATOM 808 C CA . ASP A 1 100 ? -9.005 -13.556 1.981 1.00 87.81 100 ASP A CA 1
ATOM 809 C C . ASP A 1 100 ? -7.652 -13.042 1.476 1.00 87.81 100 ASP A C 1
ATOM 811 O O . ASP A 1 100 ? -6.616 -13.415 2.029 1.00 87.81 100 ASP A O 1
ATOM 815 N N . HIS A 1 101 ? -7.644 -12.234 0.414 1.00 88.56 101 HIS A N 1
ATOM 816 C CA . HIS A 1 101 ? -6.423 -11.795 -0.263 1.00 88.56 101 HIS A CA 1
ATOM 817 C C . HIS A 1 101 ? -6.525 -10.351 -0.742 1.00 88.56 101 HIS A C 1
ATOM 819 O O . HIS A 1 101 ? -7.582 -9.937 -1.231 1.00 88.56 101 HIS A O 1
ATOM 825 N N . ALA A 1 102 ? -5.392 -9.659 -0.737 1.00 92.44 102 ALA A N 1
ATOM 826 C CA . ALA A 1 102 ? -5.183 -8.417 -1.466 1.00 92.44 102 ALA A CA 1
ATOM 827 C C . ALA A 1 102 ? -4.150 -8.648 -2.571 1.00 92.44 102 ALA A C 1
ATOM 829 O O . ALA A 1 102 ? -3.156 -9.338 -2.349 1.00 92.44 102 ALA A O 1
ATOM 830 N N . ILE A 1 103 ? -4.372 -8.068 -3.749 1.00 93.81 103 ILE A N 1
ATOM 831 C CA . ILE A 1 103 ? -3.408 -8.060 -4.852 1.00 93.81 103 ILE A CA 1
ATOM 832 C C . ILE A 1 103 ? -3.208 -6.634 -5.354 1.00 93.81 103 ILE A C 1
ATOM 834 O O . ILE A 1 103 ? -4.164 -5.861 -5.464 1.00 93.81 103 ILE A O 1
ATOM 838 N N . ALA A 1 10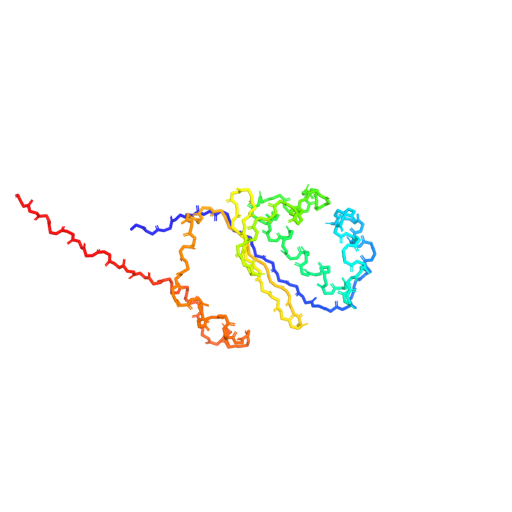4 ? -1.968 -6.303 -5.700 1.00 92.94 104 ALA A N 1
ATOM 839 C CA . ALA A 1 104 ? -1.628 -5.082 -6.406 1.00 92.94 104 ALA A CA 1
ATOM 840 C C . ALA A 1 104 ? -0.651 -5.343 -7.552 1.00 92.94 104 ALA A C 1
ATOM 842 O O . ALA A 1 104 ? 0.198 -6.233 -7.492 1.00 92.94 104 ALA A O 1
ATOM 843 N N . MET A 1 105 ? -0.765 -4.525 -8.592 1.00 91.94 105 MET A N 1
ATOM 844 C CA . MET A 1 105 ? 0.152 -4.488 -9.720 1.00 91.94 105 MET A CA 1
ATOM 845 C C . MET A 1 105 ? 0.533 -3.043 -10.010 1.00 91.94 105 MET A C 1
ATOM 847 O O . MET A 1 105 ? -0.317 -2.156 -10.032 1.00 91.94 105 MET A O 1
ATOM 851 N N . CYS A 1 106 ? 1.807 -2.825 -10.291 1.00 89.25 106 CYS A N 1
ATOM 852 C CA . CYS A 1 106 ? 2.359 -1.552 -10.707 1.00 89.25 106 CYS A CA 1
ATOM 853 C C . CYS A 1 106 ? 3.110 -1.757 -12.027 1.00 89.25 106 CYS A C 1
ATOM 855 O O . CYS A 1 106 ? 3.822 -2.748 -12.183 1.00 89.25 106 CYS A O 1
ATOM 857 N N . ALA A 1 107 ? 2.975 -0.840 -12.985 1.00 86.75 107 ALA A N 1
ATOM 858 C CA . ALA A 1 107 ? 3.719 -0.916 -14.244 1.00 86.75 107 ALA A CA 1
ATOM 859 C C . ALA A 1 107 ? 4.047 0.464 -14.823 1.00 86.75 107 ALA A C 1
ATOM 861 O O . ALA A 1 107 ? 3.229 1.389 -14.785 1.00 86.75 107 ALA A O 1
ATOM 862 N N . THR A 1 108 ? 5.244 0.588 -15.398 1.00 80.50 108 THR A N 1
ATOM 863 C CA . THR A 1 108 ? 5.649 1.750 -16.207 1.00 80.50 108 THR A CA 1
ATOM 864 C C . THR A 1 108 ? 5.289 1.544 -17.678 1.00 80.50 108 THR A C 1
ATOM 866 O O . THR A 1 108 ? 5.167 0.419 -18.152 1.00 80.50 108 THR A O 1
ATOM 869 N N . GLY A 1 109 ? 5.131 2.638 -18.429 1.00 59.78 109 GLY A N 1
ATOM 870 C CA . GLY A 1 109 ? 5.065 2.559 -19.893 1.00 59.78 109 GLY A CA 1
ATOM 871 C C . GLY A 1 109 ? 3.741 2.059 -20.475 1.00 59.78 109 GLY A C 1
ATOM 872 O O . GLY A 1 109 ? 3.711 1.690 -21.646 1.00 59.78 109 GLY A O 1
ATOM 873 N N . TRP A 1 110 ? 2.644 2.085 -19.712 1.00 53.41 110 TRP A N 1
ATOM 874 C CA . TRP A 1 110 ? 1.297 1.929 -20.270 1.00 53.41 110 TRP A CA 1
ATOM 875 C C . TRP A 1 110 ? 0.716 3.324 -20.559 1.00 53.41 110 TRP A C 1
ATOM 877 O O . TRP A 1 110 ? 0.285 4.012 -19.625 1.00 53.41 110 TRP A O 1
ATOM 887 N N . PRO A 1 111 ? 0.734 3.793 -21.823 1.00 41.69 111 PRO A N 1
ATOM 888 C CA . PRO A 1 111 ? 0.177 5.087 -22.185 1.00 41.69 111 PRO A CA 1
ATOM 889 C C . PRO A 1 111 ? -1.341 4.963 -22.168 1.00 41.69 111 PRO A C 1
ATOM 891 O O . PRO A 1 111 ? -1.917 4.473 -23.125 1.00 41.69 111 PRO A O 1
ATOM 894 N N . GLY A 1 112 ? -1.975 5.347 -21.059 1.00 42.44 112 GLY A N 1
ATOM 895 C CA . GLY A 1 112 ? -3.429 5.399 -20.940 1.00 42.44 112 GLY A CA 1
ATOM 896 C C . GLY A 1 112 ? -4.101 4.055 -21.213 1.00 42.44 112 GLY A C 1
ATOM 897 O O . GLY A 1 112 ? -4.393 3.704 -22.353 1.00 42.44 112 GLY A O 1
ATOM 898 N N . ALA A 1 113 ? -4.435 3.314 -20.160 1.00 41.31 113 ALA A N 1
ATOM 899 C CA . ALA A 1 113 ? -5.479 2.310 -20.283 1.00 41.31 113 ALA A CA 1
ATOM 900 C C . ALA A 1 113 ? -6.788 3.037 -20.650 1.00 41.31 113 ALA A C 1
ATOM 902 O O . ALA A 1 113 ? -7.565 3.432 -19.783 1.00 41.31 113 ALA A O 1
ATOM 903 N N . GLN A 1 114 ? -7.028 3.249 -21.949 1.00 38.94 114 GLN A N 1
ATOM 904 C CA . GLN A 1 114 ? -8.386 3.237 -22.460 1.00 38.94 114 GLN A CA 1
ATOM 905 C C . GLN A 1 114 ? -8.945 1.906 -21.984 1.00 38.94 114 GLN A C 1
ATOM 907 O O . GLN A 1 114 ? -8.461 0.847 -22.384 1.00 38.94 114 GLN A O 1
ATOM 912 N N . TRP A 1 115 ? -9.884 1.996 -21.044 1.00 39.88 115 TRP A N 1
ATOM 913 C CA . TRP A 1 115 ? -10.727 0.901 -20.604 1.00 39.88 115 TRP A CA 1
ATOM 914 C C . TRP A 1 115 ? -11.133 0.093 -21.835 1.00 39.88 115 TRP A C 1
ATOM 916 O O . TRP A 1 115 ? -11.969 0.521 -22.633 1.00 39.88 115 TRP A O 1
ATOM 926 N N . CYS A 1 116 ? -10.486 -1.052 -22.041 1.00 34.56 116 CYS A N 1
ATOM 927 C CA . CYS A 1 116 ? -10.957 -1.997 -23.030 1.00 34.56 116 CYS A CA 1
ATOM 928 C C . CYS A 1 116 ? -12.312 -2.466 -22.506 1.00 34.56 116 CYS A C 1
ATOM 930 O O . CYS A 1 116 ? -12.400 -2.901 -21.360 1.00 34.56 116 CYS A O 1
ATOM 932 N N . ARG A 1 117 ? -13.365 -2.356 -23.323 1.00 37.47 117 ARG A N 1
ATOM 933 C CA . ARG A 1 117 ? -14.754 -2.702 -22.966 1.00 37.47 117 ARG A CA 1
ATOM 934 C C . ARG A 1 117 ? -14.942 -4.121 -22.386 1.00 37.47 117 ARG A C 1
ATOM 936 O O . ARG A 1 117 ? -16.013 -4.405 -21.882 1.00 37.47 117 ARG A O 1
ATOM 943 N N . GLY A 1 118 ? -13.923 -4.986 -22.412 1.00 36.88 118 GLY A N 1
ATOM 944 C CA . GLY A 1 118 ? -13.915 -6.294 -21.738 1.00 36.88 118 GLY A CA 1
ATOM 945 C C . GLY A 1 118 ? -13.543 -6.275 -20.243 1.00 36.88 118 GLY A C 1
ATOM 946 O O . GLY A 1 118 ? -13.643 -7.302 -19.581 1.00 36.88 118 GLY A O 1
ATOM 947 N N . ALA A 1 119 ? -13.122 -5.138 -19.675 1.00 40.41 119 ALA A N 1
ATOM 948 C CA . ALA A 1 119 ? -12.790 -5.039 -18.247 1.00 40.41 119 ALA A CA 1
ATOM 949 C C . ALA A 1 119 ? -14.029 -5.095 -17.328 1.00 40.41 119 ALA A C 1
ATOM 951 O O . ALA A 1 119 ? -13.913 -5.503 -16.173 1.00 40.41 119 ALA A O 1
ATOM 952 N N . GLU A 1 120 ? -15.219 -4.748 -17.837 1.00 38.12 120 GLU A N 1
ATOM 953 C CA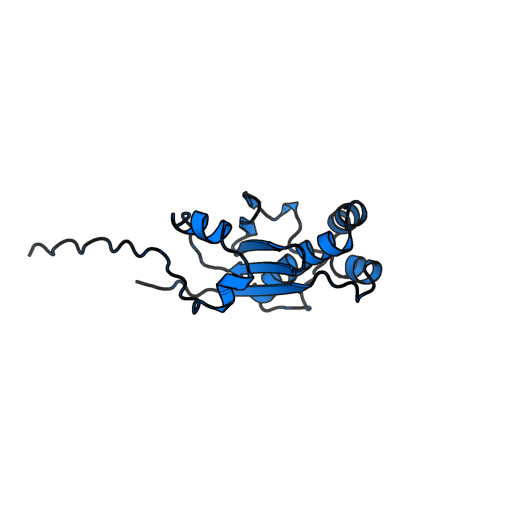 . GLU A 1 120 ? -16.475 -4.895 -17.085 1.00 38.12 120 GLU A CA 1
ATOM 954 C C . GLU A 1 120 ? -16.808 -6.372 -16.815 1.00 38.12 120 GLU A C 1
ATOM 956 O O . GLU A 1 120 ? -17.174 -6.705 -15.690 1.00 38.12 120 GLU A O 1
ATOM 961 N N . GLU A 1 121 ? -16.590 -7.280 -17.774 1.00 37.69 121 GLU A N 1
ATOM 962 C CA . GLU A 1 121 ? -16.807 -8.727 -17.581 1.00 37.69 121 GLU A CA 1
ATOM 963 C C . GLU A 1 121 ? -15.815 -9.342 -16.575 1.00 37.69 121 GLU A C 1
ATOM 965 O O . GLU A 1 121 ? -16.194 -10.182 -15.756 1.00 37.69 121 GLU A O 1
ATOM 970 N N . LEU A 1 122 ? -14.562 -8.870 -16.559 1.00 38.66 122 LEU A N 1
ATOM 971 C CA . LEU A 1 122 ? -13.507 -9.352 -15.650 1.00 38.66 122 LEU A CA 1
ATOM 972 C C . LEU A 1 122 ? -13.697 -8.899 -14.192 1.00 38.66 122 LEU A C 1
ATOM 974 O O . LEU A 1 122 ? -13.280 -9.592 -13.254 1.00 38.66 122 LEU A O 1
ATOM 978 N N . SER A 1 123 ? -14.350 -7.751 -13.985 1.00 40.41 123 SER A N 1
ATOM 979 C CA . SER A 1 123 ? -14.711 -7.256 -12.648 1.00 40.41 123 SER A CA 1
ATOM 980 C C . SER A 1 123 ? -15.731 -8.168 -11.948 1.00 40.41 123 SER A C 1
ATOM 982 O O . SER A 1 123 ? -15.755 -8.258 -10.719 1.00 40.41 123 SER A O 1
ATOM 984 N N . GLN A 1 124 ? -16.515 -8.917 -12.732 1.00 40.16 124 GLN A N 1
ATOM 985 C CA . GLN A 1 124 ? -17.548 -9.836 -12.250 1.00 40.16 124 GLN A CA 1
ATOM 986 C C . GLN A 1 124 ? -17.048 -11.280 -12.082 1.00 40.16 124 GLN A C 1
ATOM 988 O O . GLN A 1 124 ? -17.722 -12.095 -11.451 1.00 40.16 124 GLN A O 1
ATOM 993 N N . THR A 1 125 ? -15.862 -11.617 -12.601 1.00 41.75 125 THR A N 1
ATOM 994 C CA . THR A 1 125 ? -15.309 -12.976 -12.510 1.00 41.75 125 THR A CA 1
ATOM 995 C C . THR A 1 125 ? -14.746 -13.250 -11.111 1.00 41.75 125 THR A C 1
ATOM 997 O O . THR A 1 125 ? -14.002 -12.428 -10.560 1.00 41.75 125 THR A O 1
ATOM 1000 N N . ARG A 1 126 ? -15.091 -14.402 -10.514 1.00 38.59 126 ARG A N 1
ATOM 1001 C CA . ARG A 1 126 ? -14.567 -14.828 -9.205 1.00 38.59 126 ARG A CA 1
ATOM 1002 C C . ARG A 1 126 ? -13.107 -15.262 -9.342 1.00 38.59 126 ARG A C 1
ATOM 1004 O O . ARG A 1 126 ? -12.733 -15.908 -10.314 1.00 38.59 126 ARG A O 1
ATOM 1011 N N . LEU A 1 127 ? -12.295 -14.969 -8.323 1.00 41.22 127 LEU A N 1
ATOM 1012 C CA . LEU A 1 127 ? -10.858 -15.290 -8.292 1.00 41.22 127 LEU A CA 1
ATOM 1013 C C . LEU A 1 127 ? -10.540 -16.776 -8.567 1.00 41.22 127 LEU A C 1
ATOM 1015 O O . LEU A 1 127 ? -9.488 -17.075 -9.118 1.00 41.22 127 LEU A O 1
ATOM 1019 N N . GLY A 1 128 ? -11.451 -17.692 -8.217 1.00 36.28 128 GLY A N 1
ATOM 1020 C CA . GLY A 1 128 ? -11.299 -19.132 -8.456 1.00 36.28 128 GLY A CA 1
ATOM 1021 C C . GLY A 1 128 ? -11.438 -19.564 -9.921 1.00 36.28 128 GLY A C 1
ATOM 1022 O O . GLY A 1 128 ? -10.869 -20.583 -10.299 1.00 36.28 128 GLY A O 1
ATOM 1023 N N . ASP A 1 129 ? -12.121 -18.777 -10.754 1.00 37.59 129 ASP A N 1
ATOM 1024 C CA . ASP A 1 129 ? -12.341 -19.104 -12.169 1.00 37.59 129 ASP A CA 1
ATOM 1025 C C . ASP A 1 129 ? -11.165 -18.636 -13.049 1.00 37.59 129 ASP A C 1
ATOM 1027 O O . ASP A 1 129 ? -10.929 -19.179 -14.127 1.00 37.59 129 ASP A O 1
ATOM 1031 N N . LEU A 1 130 ? -10.356 -17.692 -12.546 1.00 41.09 130 LEU A N 1
ATOM 1032 C CA . LEU A 1 130 ? -9.135 -17.198 -13.200 1.00 41.09 130 LEU A CA 1
ATOM 1033 C C . LEU A 1 130 ? -8.022 -18.260 -13.268 1.00 41.09 130 LEU A C 1
ATOM 1035 O O . LEU A 1 130 ? -7.096 -18.122 -14.061 1.00 41.09 130 LEU A O 1
ATOM 1039 N N . ALA A 1 131 ? -8.098 -19.311 -12.443 1.00 31.88 131 ALA A N 1
ATOM 1040 C CA . ALA A 1 131 ? -7.094 -20.374 -12.387 1.00 31.88 131 ALA A CA 1
ATOM 1041 C C . ALA A 1 131 ? -7.301 -21.476 -13.445 1.00 31.88 131 ALA A C 1
ATOM 1043 O O . ALA A 1 131 ? -6.384 -22.260 -13.685 1.00 31.88 131 ALA A O 1
ATOM 1044 N N . VAL A 1 132 ? -8.487 -21.560 -14.065 1.00 30.61 132 VAL A N 1
ATOM 1045 C CA . VAL A 1 132 ? -8.850 -22.665 -14.978 1.00 30.61 132 VAL A CA 1
ATOM 1046 C C . VAL A 1 132 ? -8.751 -22.259 -16.451 1.00 30.61 132 VAL A C 1
ATOM 1048 O O . VAL A 1 132 ? -8.474 -23.100 -17.305 1.00 30.61 132 VAL A O 1
ATOM 1051 N N . SER A 1 133 ? -8.895 -20.974 -16.772 1.00 31.28 133 SER A N 1
ATOM 1052 C CA . SER A 1 133 ? -8.608 -20.461 -18.112 1.00 31.28 133 SER A CA 1
ATOM 1053 C C . SER A 1 133 ? -7.170 -19.957 -18.160 1.00 31.28 133 SER A C 1
ATOM 1055 O O . SER A 1 133 ? -6.861 -18.947 -17.529 1.00 31.28 133 SER A O 1
ATOM 1057 N N . GLY A 1 134 ? -6.291 -20.641 -18.899 1.00 29.64 134 GLY A N 1
ATOM 1058 C CA . GLY A 1 134 ? -4.954 -20.135 -19.214 1.00 29.64 134 GLY A CA 1
ATOM 1059 C C . GLY A 1 134 ? -5.023 -18.650 -19.579 1.00 29.64 134 GLY A C 1
ATOM 1060 O O . GLY A 1 134 ? -5.734 -18.264 -20.504 1.00 29.64 134 GLY A O 1
ATOM 1061 N N . PHE A 1 135 ? -4.366 -17.825 -18.769 1.00 34.91 135 PHE A N 1
ATOM 1062 C CA . PHE A 1 135 ? -4.503 -16.375 -18.791 1.00 34.91 135 PHE A CA 1
ATOM 1063 C C . PHE A 1 135 ? -3.791 -15.805 -20.024 1.00 34.91 135 PHE A C 1
ATOM 1065 O O . PHE A 1 135 ? -2.623 -15.426 -19.965 1.00 34.91 135 PHE A O 1
ATOM 1072 N N . GLU A 1 136 ? -4.481 -15.749 -21.160 1.00 29.39 136 GLU A N 1
ATOM 1073 C CA . GLU A 1 136 ? -4.122 -14.840 -22.243 1.00 29.39 136 GLU A CA 1
ATOM 1074 C C . GLU A 1 136 ? -4.783 -13.493 -21.963 1.00 29.39 136 GLU A C 1
ATOM 1076 O O . GLU A 1 136 ? -6.003 -13.371 -21.860 1.00 29.39 136 GLU A O 1
ATOM 1081 N N . PHE A 1 137 ? -3.960 -12.459 -21.809 1.00 34.38 137 PHE A N 1
ATOM 1082 C CA . PHE A 1 137 ? -4.413 -11.080 -21.695 1.00 34.38 137 PHE A CA 1
ATOM 1083 C C . PHE A 1 137 ? -4.976 -10.655 -23.062 1.00 34.38 137 PHE A C 1
ATOM 1085 O O . PHE A 1 137 ? -4.269 -10.067 -23.880 1.00 34.38 137 PHE A O 1
ATOM 1092 N N . VAL A 1 138 ? -6.234 -10.994 -23.357 1.00 31.19 138 VAL A N 1
ATOM 1093 C CA . VAL A 1 138 ? -6.900 -10.574 -24.597 1.00 31.19 138 VAL A CA 1
ATOM 1094 C C . VAL A 1 138 ? -7.299 -9.106 -24.453 1.00 31.19 138 VAL A C 1
ATOM 1096 O O . VAL A 1 138 ? -8.444 -8.747 -24.192 1.00 31.19 138 VAL A O 1
ATOM 1099 N N . GLY A 1 139 ? -6.312 -8.224 -24.605 1.00 32.69 139 GLY A N 1
ATOM 1100 C CA . GLY A 1 139 ? -6.571 -6.852 -25.009 1.00 32.69 139 GLY A CA 1
ATOM 1101 C C . GLY A 1 139 ? -7.215 -6.887 -26.391 1.00 32.69 139 GLY A C 1
ATOM 1102 O O . GLY A 1 139 ? -6.697 -7.527 -27.304 1.00 32.69 139 GLY A O 1
ATOM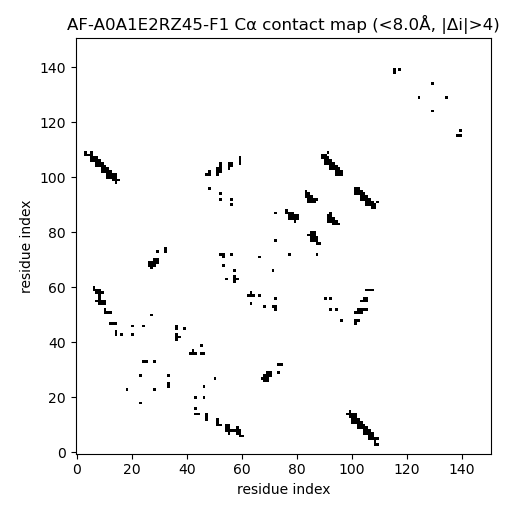 1103 N N . ALA A 1 140 ? -8.365 -6.238 -26.547 1.00 30.06 140 ALA A N 1
ATOM 1104 C CA . ALA A 1 140 ? -9.045 -6.130 -27.828 1.00 30.06 140 ALA A CA 1
ATOM 1105 C C . ALA A 1 140 ? -8.125 -5.440 -28.853 1.00 30.06 140 ALA A C 1
ATOM 1107 O O . ALA A 1 140 ? -7.959 -4.220 -28.846 1.00 30.06 140 ALA A O 1
ATOM 1108 N N . PHE A 1 141 ? -7.522 -6.226 -29.744 1.00 35.62 141 PHE A N 1
ATOM 1109 C CA . PHE A 1 141 ? -6.815 -5.730 -30.917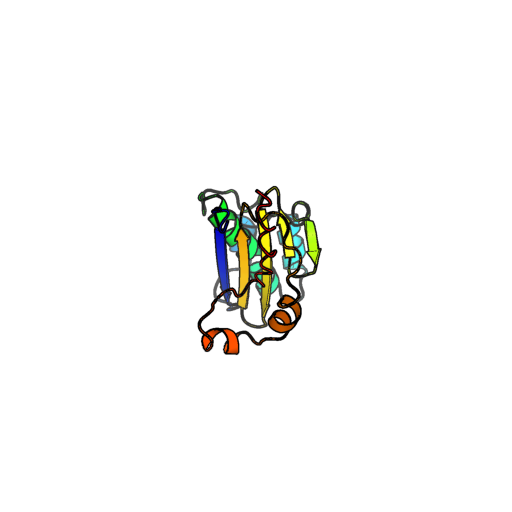 1.00 35.62 141 PHE A CA 1
ATOM 1110 C C . PHE A 1 141 ? -7.846 -5.292 -31.954 1.00 35.62 141 PHE A C 1
ATOM 1112 O O . PHE A 1 141 ? -8.237 -6.063 -32.826 1.00 35.62 141 PHE A O 1
ATOM 1119 N N . ALA A 1 142 ? -8.288 -4.038 -31.886 1.00 30.89 142 ALA A N 1
ATOM 1120 C CA . ALA A 1 142 ? -8.851 -3.402 -33.066 1.00 30.89 142 ALA A CA 1
ATOM 1121 C C . ALA A 1 142 ? -7.688 -3.150 -34.037 1.00 30.89 142 ALA A C 1
ATOM 1123 O O . ALA A 1 142 ? -6.974 -2.152 -33.936 1.00 30.89 142 ALA A O 1
ATOM 1124 N N . ALA A 1 143 ? -7.448 -4.102 -34.938 1.00 30.39 143 ALA A N 1
ATOM 1125 C CA . ALA A 1 143 ? -6.623 -3.868 -36.109 1.00 30.39 143 ALA A CA 1
ATOM 1126 C C . ALA A 1 143 ? -7.266 -2.718 -36.896 1.00 30.39 143 ALA A C 1
ATOM 1128 O O . ALA A 1 143 ? -8.338 -2.879 -37.474 1.00 30.39 143 ALA A O 1
ATOM 1129 N N . ALA A 1 144 ? -6.635 -1.545 -36.891 1.00 33.00 144 ALA A N 1
ATOM 1130 C CA . ALA A 1 144 ? -6.906 -0.566 -37.929 1.00 33.00 144 ALA A CA 1
ATOM 1131 C C . ALA A 1 144 ? -6.533 -1.230 -39.262 1.00 33.00 144 ALA A C 1
ATOM 1133 O O . ALA A 1 144 ? -5.402 -1.698 -39.421 1.00 33.00 144 ALA A O 1
ATOM 1134 N N . GLU A 1 145 ? -7.500 -1.335 -40.174 1.00 33.41 145 GLU A N 1
ATOM 1135 C CA . GLU A 1 145 ? -7.276 -1.830 -41.531 1.00 33.41 145 GLU A CA 1
ATOM 1136 C C . GLU A 1 145 ? -6.066 -1.112 -42.151 1.00 33.41 145 GLU A C 1
ATOM 1138 O O . GLU A 1 145 ? -5.936 0.109 -42.001 1.00 33.41 145 GLU A O 1
ATOM 1143 N N . PRO A 1 146 ? -5.166 -1.822 -42.853 1.00 35.81 146 PRO A N 1
ATOM 1144 C CA . PRO A 1 146 ? -4.105 -1.153 -43.581 1.00 35.81 146 PRO A CA 1
ATOM 1145 C C . PRO A 1 146 ? -4.747 -0.260 -44.646 1.00 35.81 146 PRO A C 1
ATOM 1147 O O . PRO A 1 146 ? -5.419 -0.748 -45.558 1.00 35.81 146 PRO A O 1
ATOM 1150 N N . GLN A 1 147 ? -4.526 1.054 -44.539 1.00 38.56 147 GLN A N 1
ATOM 1151 C CA . GLN A 1 147 ? -4.743 1.961 -45.658 1.00 38.56 147 GLN A CA 1
ATOM 1152 C C . GLN A 1 147 ? -4.008 1.371 -46.862 1.00 38.56 147 GLN A C 1
ATOM 1154 O O . GLN A 1 147 ? -2.791 1.180 -46.829 1.00 38.56 147 GLN A O 1
ATOM 1159 N N . ARG A 1 148 ? -4.775 1.029 -47.903 1.00 37.75 148 ARG A N 1
ATOM 1160 C CA . ARG A 1 148 ? -4.235 0.650 -49.206 1.00 37.75 148 ARG A CA 1
ATOM 1161 C C . ARG A 1 148 ? -3.214 1.708 -49.603 1.00 37.75 148 ARG A C 1
ATOM 1163 O O . ARG A 1 148 ? -3.569 2.877 -49.729 1.00 37.75 148 ARG A O 1
ATOM 1170 N N . ALA A 1 149 ? -1.976 1.280 -49.820 1.00 41.22 149 ALA A N 1
ATOM 1171 C CA . ALA A 1 149 ? -1.021 2.061 -50.579 1.00 41.22 149 ALA A CA 1
ATOM 1172 C C . ALA A 1 149 ? -1.649 2.331 -51.952 1.00 41.22 149 ALA A C 1
ATOM 1174 O O . ALA A 1 149 ? -1.808 1.419 -52.765 1.00 41.22 149 ALA A O 1
ATOM 1175 N N . THR A 1 150 ? -2.087 3.564 -52.181 1.00 44.75 150 THR A N 1
ATOM 1176 C CA . THR A 1 150 ? -2.255 4.077 -53.535 1.00 44.75 150 THR A CA 1
ATOM 1177 C C . THR A 1 150 ? -0.857 4.310 -54.090 1.00 44.75 150 THR A C 1
ATOM 1179 O O . THR A 1 150 ? -0.059 5.004 -53.458 1.00 44.75 150 THR A O 1
ATOM 1182 N N . ALA A 1 151 ? -0.582 3.639 -5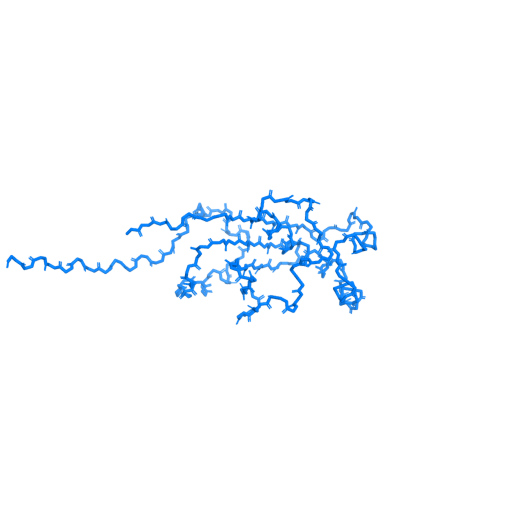5.208 1.00 46.12 151 ALA A N 1
ATOM 1183 C CA . ALA A 1 151 ? 0.606 3.809 -56.036 1.00 46.12 151 ALA A CA 1
ATOM 1184 C C . ALA A 1 151 ? 0.765 5.250 -56.539 1.00 46.12 151 ALA A C 1
ATOM 1186 O O . ALA A 1 151 ? -0.273 5.944 -56.661 1.00 46.12 151 ALA A O 1
#

Solvent-accessible surface area (backbone atoms only — not comparable to full-atom values): 9124 Å² total; per-residue (Å²): 141,83,78,71,81,48,53,55,13,70,26,73,47,66,65,68,94,80,71,71,58,72,67,50,38,74,66,46,34,33,76,68,53,41,56,54,24,72,68,39,98,49,36,66,53,48,43,48,56,50,47,21,45,46,50,3,43,28,44,36,74,70,55,44,89,79,49,65,43,44,77,48,83,46,78,88,61,45,52,65,81,53,98,39,37,31,35,43,96,75,29,44,37,40,46,52,76,56,96,57,35,26,35,16,38,20,34,35,62,70,84,69,84,70,77,53,84,65,56,68,62,58,74,71,53,57,80,77,60,61,77,74,49,84,85,69,86,78,69,83,79,78,75,75,75,80,77,75,81,77,128

InterPro domains:
  IPR008278 4'-phosphopantetheinyl transferase domain [PF01648] (7-78)
  IPR037143 4'-phosphopantetheinyl transferase domain superfamily [G3DSA:3.90.470.20] (7-117)
  IPR037143 4'-phosphopantetheinyl transferase domain superfamily [SSF56214] (7-109)

Radius of gyration: 18.31 Å; Cα contacts (8 Å, |Δi|>4): 187; chains: 1; bounding box: 34×34×72 Å

Secondary structure (DSSP, 8-state):
-------EEEEEEE----S-HHHHHHHHS-HHHHHHHHTSSSHHHHHHHHHHHHHHHHHHHT-GGGS-GGGSS-TTT-EESSSSEEEETTEEEEEEE-SSEEEEEEEE--------TTHHHHHSS-TTGGGTS----------PPPPP---

Mean predicted aligned error: 12.84 Å